Protein AF-A0A6G6YBC4-F1 (afdb_monomer_lite)

Structure (mmCIF, N/CA/C/O backbone):
data_AF-A0A6G6YBC4-F1
#
_entry.id   AF-A0A6G6YBC4-F1
#
loop_
_atom_site.group_PDB
_atom_site.id
_atom_site.type_symbol
_atom_site.label_atom_id
_atom_site.label_alt_id
_atom_site.label_comp_id
_atom_site.label_asym_id
_atom_site.label_entity_id
_atom_site.label_seq_id
_atom_site.pdbx_PDB_ins_code
_atom_site.Cartn_x
_atom_site.Cartn_y
_atom_site.Cartn_z
_atom_site.occupancy
_atom_site.B_iso_or_equiv
_atom_site.auth_seq_id
_atom_site.auth_comp_id
_atom_site.auth_asym_id
_atom_site.auth_atom_id
_atom_site.pdbx_PDB_model_num
ATOM 1 N N . MET A 1 1 ? -4.437 4.851 16.620 1.00 55.19 1 MET A N 1
ATOM 2 C CA . MET A 1 1 ? -4.265 5.626 15.365 1.00 55.19 1 MET A CA 1
ATOM 3 C C . MET A 1 1 ? -2.893 5.414 14.707 1.00 55.19 1 MET A C 1
ATOM 5 O O . MET A 1 1 ? -2.819 5.445 13.488 1.00 55.19 1 MET A O 1
ATOM 9 N N . ILE A 1 2 ? -1.822 5.140 15.466 1.00 71.25 2 ILE A N 1
ATOM 10 C CA . ILE A 1 2 ? -0.454 4.922 14.940 1.00 71.25 2 ILE A CA 1
ATOM 11 C C . ILE A 1 2 ? -0.309 3.692 14.017 1.00 71.25 2 ILE A C 1
ATOM 13 O O . ILE A 1 2 ? 0.539 3.694 13.128 1.00 71.25 2 ILE A O 1
ATOM 17 N N . GLU A 1 3 ? -1.147 2.663 14.163 1.00 64.44 3 GLU A N 1
ATOM 18 C CA . GLU A 1 3 ? -1.128 1.490 13.268 1.00 64.44 3 GLU A CA 1
ATOM 19 C C . GLU A 1 3 ? -1.528 1.826 11.827 1.00 64.44 3 GLU A C 1
ATOM 21 O O . GLU A 1 3 ? -0.902 1.334 10.894 1.00 64.44 3 GLU A O 1
ATOM 26 N N . ALA A 1 4 ? -2.504 2.718 11.627 1.00 70.62 4 ALA A N 1
ATOM 27 C CA . ALA A 1 4 ? -2.872 3.170 10.285 1.00 70.62 4 ALA A CA 1
ATOM 28 C C . ALA A 1 4 ? -1.720 3.941 9.617 1.00 70.62 4 ALA A C 1
ATOM 30 O O . ALA A 1 4 ? -1.446 3.744 8.436 1.00 70.62 4 ALA A O 1
ATOM 31 N N . LEU A 1 5 ? -0.992 4.752 10.395 1.00 73.75 5 LEU A N 1
ATOM 32 C CA . LEU A 1 5 ? 0.206 5.453 9.927 1.00 73.75 5 LEU A CA 1
ATOM 33 C C . LEU A 1 5 ? 1.316 4.485 9.495 1.00 73.75 5 LEU A C 1
ATOM 35 O O . LEU A 1 5 ? 1.963 4.741 8.487 1.00 73.75 5 LEU A O 1
ATOM 39 N N . HIS A 1 6 ? 1.505 3.361 10.193 1.00 76.56 6 HIS A N 1
ATOM 40 C CA . HIS A 1 6 ? 2.494 2.349 9.797 1.00 76.56 6 HIS A CA 1
ATOM 41 C C . HIS A 1 6 ? 2.126 1.633 8.492 1.00 76.56 6 HIS A C 1
ATOM 43 O O . HIS A 1 6 ? 3.005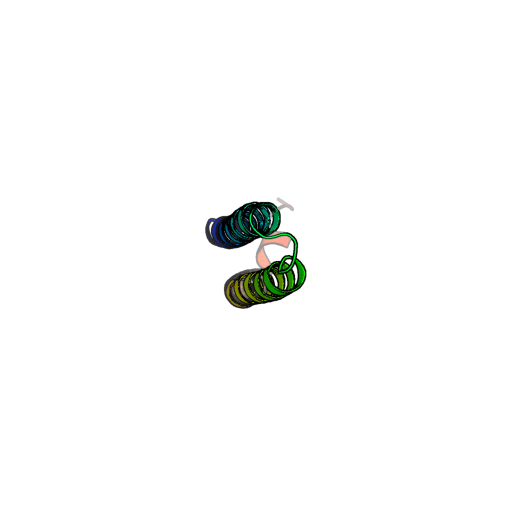 1.383 7.671 1.00 76.56 6 HIS A O 1
ATOM 49 N N . ILE A 1 7 ? 0.840 1.350 8.262 1.00 76.25 7 ILE A N 1
ATOM 50 C CA . ILE A 1 7 ? 0.366 0.768 6.994 1.00 76.25 7 ILE A CA 1
ATOM 51 C C . ILE A 1 7 ? 0.624 1.747 5.843 1.00 76.25 7 ILE A C 1
ATOM 53 O O . ILE A 1 7 ? 1.181 1.361 4.817 1.00 76.25 7 ILE A O 1
ATOM 57 N N . ILE A 1 8 ? 0.266 3.022 6.033 1.00 80.81 8 ILE A N 1
ATOM 58 C CA . ILE A 1 8 ? 0.482 4.081 5.036 1.00 80.81 8 ILE A CA 1
ATOM 59 C C . ILE A 1 8 ? 1.981 4.272 4.772 1.00 80.81 8 ILE A C 1
ATOM 61 O O . ILE A 1 8 ? 2.390 4.349 3.616 1.00 80.81 8 ILE A O 1
ATOM 65 N N . ALA A 1 9 ? 2.811 4.284 5.819 1.00 82.19 9 ALA A N 1
ATOM 66 C CA . ALA A 1 9 ? 4.260 4.408 5.692 1.00 82.19 9 ALA A CA 1
ATOM 67 C C . ALA A 1 9 ? 4.881 3.225 4.930 1.00 82.19 9 ALA A C 1
ATOM 69 O O . ALA A 1 9 ? 5.718 3.440 4.057 1.00 82.19 9 ALA A O 1
ATOM 70 N N . GLY A 1 10 ? 4.442 1.990 5.200 1.00 81.00 10 GLY A N 1
ATOM 71 C CA . GLY A 1 10 ? 4.890 0.800 4.472 1.00 81.00 10 GLY A CA 1
ATOM 72 C C . GLY A 1 10 ? 4.496 0.826 2.993 1.00 81.00 10 GLY A C 1
ATOM 73 O O . GLY A 1 10 ? 5.311 0.501 2.128 1.00 81.00 10 GLY A O 1
ATOM 74 N N . LEU A 1 11 ? 3.276 1.275 2.682 1.00 85.62 11 LEU A N 1
ATOM 75 C CA . LEU A 1 11 ? 2.818 1.442 1.300 1.00 85.62 11 LEU A CA 1
ATOM 76 C C . LEU A 1 11 ? 3.651 2.490 0.554 1.00 85.62 11 LEU A C 1
ATOM 78 O O . LEU A 1 11 ? 4.144 2.215 -0.537 1.00 85.62 11 LEU A O 1
ATOM 82 N N . LEU A 1 12 ? 3.856 3.661 1.164 1.00 86.56 12 LEU A N 1
ATOM 83 C CA . LEU A 1 12 ? 4.654 4.739 0.579 1.00 86.56 12 LEU A CA 1
ATOM 84 C C . LEU A 1 12 ? 6.106 4.309 0.356 1.00 86.56 12 LEU A C 1
ATOM 86 O O . LEU A 1 12 ? 6.645 4.533 -0.725 1.00 86.56 12 LEU A O 1
ATOM 90 N N . ALA A 1 13 ? 6.719 3.637 1.334 1.00 87.75 13 ALA A N 1
ATOM 91 C CA . ALA A 1 13 ? 8.072 3.108 1.197 1.00 87.75 13 ALA A CA 1
ATOM 92 C C . ALA A 1 13 ? 8.179 2.114 0.029 1.00 87.75 13 ALA A C 1
ATOM 94 O O . ALA A 1 13 ? 9.104 2.206 -0.775 1.00 87.75 13 ALA A O 1
ATOM 95 N N . THR A 1 14 ? 7.202 1.214 -0.113 1.00 89.50 14 THR A N 1
ATOM 96 C CA . THR A 1 14 ? 7.161 0.234 -1.211 1.00 89.50 14 THR A CA 1
ATOM 97 C C . THR A 1 14 ? 7.077 0.921 -2.575 1.00 89.50 14 THR A C 1
ATOM 99 O O . THR A 1 14 ? 7.827 0.573 -3.485 1.00 89.50 14 THR A O 1
ATOM 102 N N . VAL A 1 15 ? 6.208 1.928 -2.711 1.00 86.69 15 VAL A N 1
ATOM 103 C CA . VAL A 1 15 ? 6.036 2.685 -3.961 1.00 86.69 15 VAL A CA 1
ATOM 104 C C . VAL A 1 15 ? 7.308 3.445 -4.330 1.00 86.69 15 VAL A C 1
ATOM 106 O O . VAL A 1 15 ? 7.726 3.392 -5.482 1.00 86.69 15 VAL A O 1
ATOM 109 N N . VAL A 1 16 ? 7.957 4.106 -3.368 1.00 88.56 16 VAL A N 1
ATOM 110 C CA . VAL A 1 16 ? 9.202 4.854 -3.614 1.00 88.56 16 VAL A CA 1
ATOM 111 C C . VAL A 1 16 ? 10.322 3.923 -4.075 1.00 88.56 16 VAL A C 1
ATOM 113 O O . VAL A 1 16 ? 11.006 4.223 -5.051 1.00 88.56 16 VAL A O 1
ATOM 116 N N . ILE A 1 17 ? 10.488 2.773 -3.420 1.00 85.06 17 ILE A N 1
ATOM 117 C CA . ILE A 1 17 ? 11.520 1.796 -3.787 1.00 85.06 17 ILE A CA 1
ATOM 118 C C . ILE A 1 17 ? 11.252 1.222 -5.182 1.00 85.06 17 ILE A C 1
ATOM 120 O O . ILE A 1 17 ? 12.164 1.169 -6.006 1.00 85.06 17 ILE A O 1
ATOM 124 N N . ALA A 1 18 ? 10.006 0.836 -5.471 1.00 85.88 18 ALA A N 1
ATOM 125 C CA . ALA A 1 18 ? 9.619 0.311 -6.777 1.00 85.88 18 ALA A CA 1
ATOM 126 C C . ALA A 1 18 ? 9.819 1.343 -7.892 1.00 85.88 18 ALA A C 1
ATOM 128 O O . ALA A 1 18 ? 10.318 1.000 -8.959 1.00 85.88 18 ALA A O 1
ATOM 129 N N . TRP A 1 19 ? 9.495 2.609 -7.627 1.00 84.38 19 TRP A N 1
ATOM 130 C CA . TRP A 1 19 ? 9.660 3.704 -8.578 1.00 84.38 19 TRP A CA 1
ATOM 131 C C . TRP A 1 19 ? 11.135 3.972 -8.900 1.00 84.38 19 TRP A C 1
ATOM 133 O O . TRP A 1 19 ? 11.501 4.066 -10.070 1.00 84.38 19 TRP A O 1
ATOM 143 N N . ILE A 1 20 ? 12.000 4.014 -7.880 1.00 87.25 20 ILE A N 1
ATOM 144 C CA . ILE A 1 20 ? 13.453 4.168 -8.065 1.00 87.25 20 ILE A CA 1
ATOM 145 C C . ILE A 1 20 ? 14.027 2.975 -8.844 1.00 87.25 20 ILE A C 1
ATOM 147 O O . ILE A 1 20 ? 14.841 3.158 -9.749 1.00 87.25 20 ILE A O 1
ATOM 151 N N . ALA A 1 21 ? 13.597 1.753 -8.523 1.00 80.69 21 ALA A N 1
ATOM 152 C CA . ALA A 1 21 ? 14.059 0.544 -9.198 1.00 80.69 21 ALA A CA 1
ATOM 153 C C . ALA A 1 21 ? 13.610 0.489 -10.670 1.00 80.69 21 ALA A C 1
ATOM 155 O O . ALA A 1 21 ? 14.420 0.178 -11.544 1.00 80.69 21 ALA A O 1
ATOM 156 N N . ALA A 1 22 ? 12.351 0.839 -10.946 1.00 81.12 22 ALA A N 1
ATOM 157 C CA . ALA A 1 22 ? 11.771 0.901 -12.287 1.00 81.12 22 ALA A CA 1
ATOM 158 C C . ALA A 1 22 ? 12.538 1.869 -13.200 1.00 81.12 22 ALA A C 1
ATOM 160 O O . ALA A 1 22 ? 12.848 1.533 -14.341 1.00 81.12 22 ALA A O 1
ATOM 161 N N . TRP A 1 23 ? 12.926 3.035 -12.672 1.00 80.44 23 TRP A N 1
ATOM 162 C CA . TRP A 1 23 ? 13.703 4.030 -13.418 1.00 80.44 23 TRP A CA 1
ATOM 163 C C . TRP A 1 23 ? 15.123 3.558 -13.760 1.00 80.44 23 TRP A C 1
ATOM 165 O O . TRP A 1 23 ? 15.679 3.942 -14.786 1.00 80.44 23 TRP A O 1
ATOM 175 N N . SER A 1 24 ? 15.706 2.704 -12.915 1.00 80.44 24 SER A N 1
ATOM 176 C CA . SER A 1 24 ? 17.068 2.187 -13.090 1.00 80.44 24 SER A CA 1
ATOM 177 C C . SER A 1 24 ? 17.161 1.048 -14.114 1.00 80.44 24 SER A C 1
ATOM 179 O O . SER A 1 24 ? 18.210 0.859 -14.729 1.00 80.44 24 SER A O 1
ATOM 181 N N . TYR A 1 25 ? 16.088 0.269 -14.309 1.00 72.88 25 TYR A N 1
ATOM 182 C CA . TYR A 1 25 ? 16.108 -0.919 -15.168 1.00 72.88 25 TYR A CA 1
ATOM 183 C C . TYR A 1 25 ? 14.793 -1.119 -15.939 1.00 72.88 25 TYR A C 1
ATOM 185 O O . TYR A 1 25 ? 13.968 -1.975 -15.616 1.00 72.88 25 TYR A O 1
ATOM 193 N N . VAL A 1 26 ? 14.645 -0.353 -17.023 1.00 74.62 26 VAL A N 1
ATOM 194 C CA . VAL A 1 26 ? 13.473 -0.355 -17.921 1.00 74.62 26 VAL A CA 1
ATOM 195 C C . VAL A 1 26 ? 13.084 -1.752 -18.455 1.00 74.62 26 VAL A C 1
ATOM 197 O O . VAL A 1 26 ? 11.892 -2.050 -18.502 1.00 74.62 26 VAL A O 1
ATOM 200 N N . PRO A 1 27 ? 14.011 -2.672 -18.812 1.00 81.38 27 PRO A N 1
ATOM 201 C CA . PRO A 1 27 ? 13.619 -4.000 -19.302 1.00 81.38 27 PRO A CA 1
ATOM 202 C C . PRO A 1 27 ? 12.937 -4.889 -18.248 1.00 81.38 27 PRO A C 1
ATOM 204 O O . PRO A 1 27 ? 12.159 -5.770 -18.607 1.00 81.38 27 PRO A O 1
ATOM 207 N N . GLY A 1 28 ? 13.223 -4.677 -16.958 1.00 79.94 28 GLY A N 1
ATOM 208 C CA . GLY A 1 28 ? 12.682 -5.467 -15.841 1.00 79.94 28 GLY A CA 1
ATOM 209 C C . GLY A 1 28 ? 11.585 -4.756 -15.052 1.00 79.94 28 GLY A C 1
ATOM 210 O O . GLY A 1 28 ? 11.179 -5.243 -13.997 1.00 79.94 28 GLY A O 1
ATOM 211 N N . GLU A 1 29 ? 11.085 -3.624 -15.553 1.00 82.50 29 GLU A N 1
ATOM 212 C CA . GLU A 1 29 ? 10.084 -2.797 -14.874 1.00 82.50 29 GLU A CA 1
ATOM 213 C C . GLU A 1 29 ? 8.842 -3.604 -14.467 1.00 82.50 29 GLU A C 1
ATOM 215 O O . GLU A 1 29 ? 8.304 -3.445 -13.372 1.00 82.50 29 GLU A O 1
ATOM 220 N N . ARG A 1 30 ? 8.425 -4.544 -15.323 1.00 84.94 30 ARG A N 1
ATOM 221 C CA . ARG A 1 30 ? 7.257 -5.395 -15.075 1.00 84.94 30 ARG A CA 1
ATOM 222 C C . ARG A 1 30 ? 7.416 -6.257 -13.823 1.00 84.94 30 ARG A C 1
ATOM 224 O O . ARG A 1 30 ? 6.491 -6.326 -13.019 1.00 84.94 30 ARG A O 1
ATOM 231 N N . ASP A 1 31 ? 8.567 -6.899 -13.649 1.00 84.88 31 ASP A N 1
ATOM 232 C CA . ASP A 1 31 ? 8.799 -7.789 -12.507 1.00 84.88 31 ASP A CA 1
ATOM 233 C C . ASP A 1 31 ? 8.946 -6.985 -11.206 1.00 84.88 31 ASP A C 1
ATOM 235 O O . ASP A 1 31 ? 8.461 -7.401 -10.150 1.00 84.88 31 ASP A O 1
ATOM 239 N N . ILE A 1 32 ? 9.512 -5.777 -11.293 1.00 86.38 32 ILE A N 1
ATOM 240 C CA . ILE A 1 32 ? 9.585 -4.822 -10.179 1.00 86.38 32 ILE A CA 1
ATOM 241 C C . ILE A 1 32 ? 8.177 -4.435 -9.721 1.00 86.38 32 ILE A C 1
ATOM 243 O O . ILE A 1 32 ? 7.868 -4.531 -8.532 1.00 86.38 32 ILE A O 1
ATOM 247 N N . TRP A 1 33 ? 7.293 -4.069 -10.651 1.00 85.00 33 TRP A N 1
ATOM 248 C CA . TRP A 1 33 ? 5.911 -3.721 -10.326 1.00 85.00 33 TRP A CA 1
ATOM 249 C C . TRP A 1 33 ? 5.107 -4.903 -9.779 1.00 85.00 33 TRP A C 1
ATOM 251 O O . TRP A 1 33 ? 4.356 -4.719 -8.823 1.00 85.00 33 TRP A O 1
ATOM 261 N N . ILE A 1 34 ? 5.290 -6.121 -10.303 1.00 89.56 34 ILE A N 1
ATOM 262 C CA . ILE A 1 34 ? 4.648 -7.331 -9.755 1.00 89.56 34 ILE A CA 1
ATOM 263 C C . ILE A 1 34 ? 5.050 -7.528 -8.289 1.00 89.56 34 ILE A C 1
ATOM 265 O O . ILE A 1 34 ? 4.195 -7.736 -7.424 1.00 89.56 34 ILE A O 1
ATOM 269 N N . THR A 1 35 ? 6.344 -7.409 -7.997 1.00 87.69 35 THR A N 1
ATOM 270 C CA . THR A 1 35 ? 6.870 -7.568 -6.637 1.00 87.69 35 THR A CA 1
ATOM 271 C C . THR A 1 35 ? 6.379 -6.449 -5.716 1.00 87.69 35 THR A C 1
ATOM 273 O O . THR A 1 35 ? 5.988 -6.708 -4.579 1.00 87.69 35 THR A O 1
ATOM 276 N N . ALA A 1 36 ? 6.320 -5.212 -6.215 1.00 88.56 36 ALA A N 1
ATOM 277 C CA . ALA A 1 36 ? 5.797 -4.064 -5.483 1.00 88.56 36 ALA A CA 1
ATOM 278 C C . ALA A 1 36 ? 4.313 -4.233 -5.131 1.00 88.56 36 ALA A C 1
ATOM 280 O O . ALA A 1 36 ? 3.916 -3.980 -3.995 1.00 88.56 36 ALA A O 1
ATOM 281 N N . VAL A 1 37 ? 3.492 -4.713 -6.070 1.00 89.75 37 VAL A N 1
ATOM 282 C CA . VAL A 1 37 ? 2.073 -5.022 -5.829 1.00 89.75 37 VAL A CA 1
ATOM 283 C C . VAL A 1 37 ? 1.924 -6.144 -4.804 1.00 89.75 37 VAL A C 1
ATOM 285 O O . VAL A 1 37 ? 1.111 -6.020 -3.887 1.00 89.75 37 VAL A O 1
ATOM 288 N N . ALA A 1 38 ? 2.736 -7.200 -4.889 1.00 89.56 38 ALA A N 1
ATOM 289 C CA . ALA A 1 38 ? 2.737 -8.273 -3.897 1.00 89.56 38 ALA A CA 1
ATOM 290 C C . A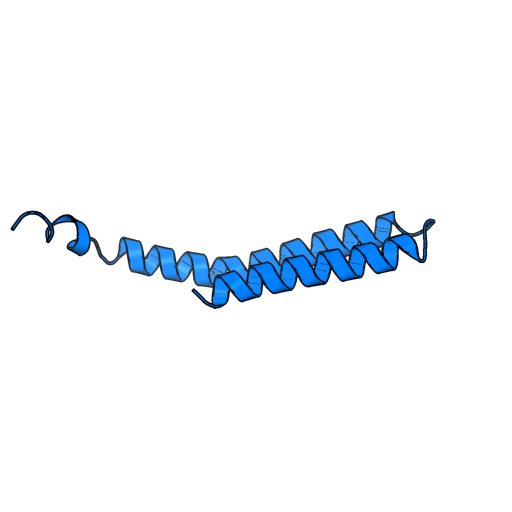LA A 1 38 ? 3.115 -7.764 -2.491 1.00 89.56 38 ALA A C 1
ATOM 292 O O . ALA A 1 38 ? 2.455 -8.104 -1.508 1.00 89.56 38 ALA A O 1
ATOM 293 N N . ALA A 1 39 ? 4.126 -6.899 -2.391 1.00 85.94 39 ALA A N 1
ATOM 294 C CA . ALA A 1 39 ? 4.532 -6.278 -1.134 1.00 85.94 39 ALA A CA 1
ATOM 295 C C . ALA A 1 39 ? 3.438 -5.360 -0.563 1.00 85.94 39 ALA A C 1
ATOM 297 O O . ALA A 1 39 ? 3.113 -5.456 0.620 1.00 85.94 39 ALA A O 1
ATOM 298 N N . MET A 1 40 ? 2.798 -4.534 -1.398 1.00 85.06 40 MET A N 1
ATOM 299 C CA . MET A 1 40 ? 1.647 -3.720 -0.989 1.00 85.06 40 MET A CA 1
ATOM 300 C C . MET A 1 40 ? 0.501 -4.593 -0.461 1.00 85.06 40 MET A C 1
ATOM 302 O O . MET A 1 40 ? -0.073 -4.283 0.583 1.00 85.06 40 MET A O 1
ATOM 306 N N . ALA A 1 41 ? 0.205 -5.717 -1.121 1.00 87.44 41 ALA A N 1
ATOM 307 C CA . ALA A 1 41 ? -0.806 -6.663 -0.658 1.00 87.44 41 ALA A CA 1
ATOM 308 C C . ALA A 1 41 ? -0.449 -7.271 0.711 1.00 87.44 41 ALA A C 1
ATOM 310 O O . ALA A 1 41 ? -1.318 -7.376 1.576 1.00 87.44 41 ALA A O 1
ATOM 311 N N . ALA A 1 42 ? 0.822 -7.610 0.947 1.00 84.94 42 ALA A N 1
ATOM 312 C CA . ALA A 1 42 ? 1.293 -8.119 2.236 1.00 84.94 42 ALA A CA 1
ATOM 313 C C . ALA A 1 42 ? 1.182 -7.072 3.359 1.00 84.94 42 ALA A C 1
ATOM 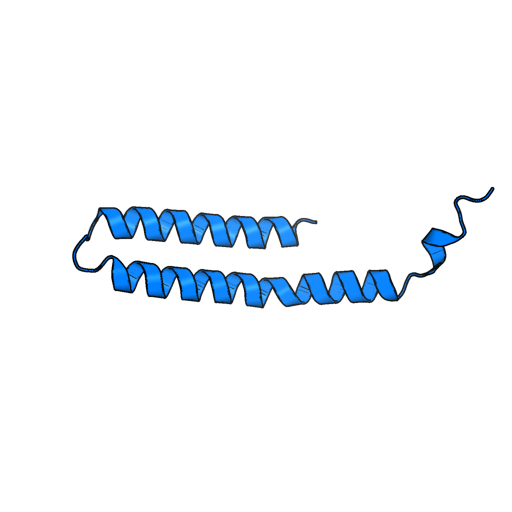315 O O . ALA A 1 42 ? 0.710 -7.390 4.453 1.00 84.94 42 ALA A O 1
ATOM 316 N N . VAL A 1 43 ? 1.549 -5.815 3.082 1.00 83.69 43 VAL A N 1
ATOM 317 C CA . VAL A 1 43 ? 1.403 -4.692 4.026 1.00 83.69 43 VAL A CA 1
ATOM 318 C C . VAL A 1 43 ? -0.065 -4.489 4.400 1.00 83.69 43 VAL A C 1
ATOM 320 O O . VAL A 1 43 ? -0.396 -4.373 5.582 1.00 83.69 43 VAL A O 1
ATOM 323 N N . ILE A 1 44 ? -0.964 -4.509 3.412 1.00 81.12 44 ILE A N 1
ATOM 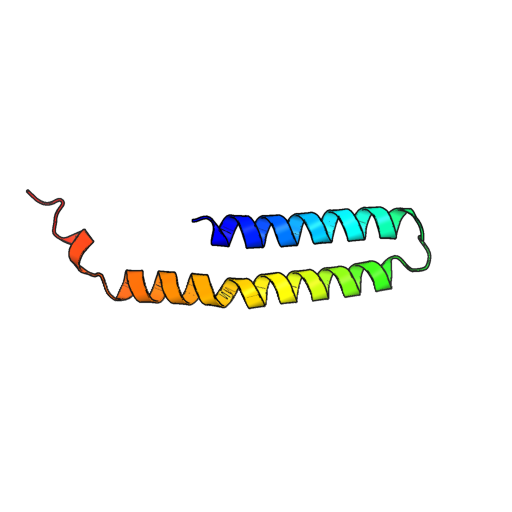324 C CA . ILE A 1 44 ? -2.408 -4.418 3.648 1.00 81.12 44 ILE A CA 1
ATOM 325 C C . ILE A 1 44 ? -2.882 -5.608 4.486 1.00 81.12 44 ILE A C 1
ATOM 327 O O . ILE A 1 44 ? -3.575 -5.404 5.480 1.00 81.12 44 ILE A O 1
ATOM 331 N N . ALA A 1 45 ? -2.481 -6.837 4.147 1.00 82.31 45 ALA A N 1
ATOM 332 C CA . ALA A 1 45 ? -2.872 -8.042 4.877 1.00 82.31 45 ALA A CA 1
ATOM 333 C C . ALA A 1 45 ? -2.440 -8.003 6.353 1.00 82.31 45 ALA A C 1
ATOM 335 O O . ALA A 1 45 ? -3.243 -8.323 7.233 1.00 82.31 45 ALA A O 1
ATOM 336 N N . MET A 1 46 ? -1.221 -7.538 6.646 1.00 77.25 46 MET A N 1
ATOM 337 C CA . MET A 1 46 ? -0.771 -7.285 8.022 1.00 77.25 46 MET A CA 1
ATOM 338 C C . MET A 1 46 ? -1.629 -6.221 8.724 1.00 77.25 46 MET A C 1
ATOM 340 O O . MET A 1 46 ? -1.961 -6.363 9.902 1.00 77.25 46 MET A O 1
ATOM 344 N N . GLY A 1 47 ? -2.041 -5.184 7.995 1.00 70.81 47 GLY A N 1
ATOM 345 C CA . GLY A 1 47 ? -2.877 -4.092 8.491 1.00 70.81 47 GLY A CA 1
ATOM 346 C C . GLY A 1 47 ? -4.353 -4.432 8.733 1.00 70.81 47 GLY A C 1
ATOM 347 O O . GLY A 1 47 ? -5.033 -3.736 9.490 1.00 70.81 47 GLY A O 1
ATOM 348 N N . VAL A 1 48 ? -4.874 -5.514 8.150 1.00 70.44 48 VAL A N 1
ATOM 349 C CA . VAL A 1 48 ? -6.278 -5.931 8.337 1.00 70.44 48 VAL A CA 1
ATOM 350 C C . VAL A 1 48 ? -6.557 -6.362 9.784 1.00 70.44 48 VAL A C 1
ATOM 352 O O . VAL A 1 48 ? -7.656 -6.144 10.294 1.00 70.44 48 VAL A O 1
ATOM 355 N N . ASN A 1 49 ? -5.580 -6.940 10.485 1.00 67.38 49 ASN A N 1
ATOM 356 C CA . ASN A 1 49 ? -5.764 -7.434 11.852 1.00 67.38 49 ASN A CA 1
ATOM 357 C C . ASN A 1 49 ? -6.093 -6.326 12.887 1.00 67.38 49 ASN A C 1
ATOM 359 O O . ASN A 1 49 ? -7.077 -6.474 13.619 1.00 67.38 49 ASN A O 1
ATOM 363 N N . PRO A 1 50 ? -5.367 -5.189 12.944 1.00 67.31 50 PRO A N 1
ATOM 364 C CA . PRO A 1 50 ? -5.730 -4.085 13.836 1.00 67.31 50 PRO A CA 1
ATOM 365 C C . PRO A 1 50 ? -7.057 -3.418 13.453 1.00 67.31 50 PRO A C 1
ATOM 367 O O . PRO A 1 50 ? -7.823 -3.064 14.348 1.00 67.31 50 PRO A O 1
ATOM 370 N N . MET A 1 51 ? -7.389 -3.325 12.158 1.00 66.12 51 MET A N 1
ATOM 371 C CA . MET A 1 51 ? -8.687 -2.806 11.699 1.00 66.12 51 MET A CA 1
ATOM 372 C C . MET A 1 51 ? -9.846 -3.677 12.202 1.00 66.12 51 MET A C 1
ATOM 374 O O . MET A 1 51 ? -10.836 -3.171 12.727 1.00 66.12 51 MET A O 1
ATOM 378 N N . ARG A 1 52 ? -9.695 -5.007 12.118 1.00 66.81 52 ARG A N 1
ATOM 379 C CA . ARG A 1 52 ? -10.666 -5.966 12.665 1.00 66.81 52 ARG A CA 1
ATOM 380 C C . ARG A 1 52 ? -10.818 -5.821 14.175 1.00 66.81 52 ARG A C 1
ATOM 382 O O . ARG A 1 52 ? -11.938 -5.892 14.672 1.00 66.81 52 ARG A O 1
ATOM 389 N N . ARG A 1 53 ? -9.719 -5.600 14.901 1.00 65.44 53 ARG A N 1
ATOM 390 C CA . ARG A 1 53 ? -9.742 -5.409 16.358 1.00 65.44 53 ARG A CA 1
ATOM 391 C C . ARG A 1 53 ? -10.415 -4.092 16.754 1.00 65.44 53 ARG A C 1
ATOM 393 O O . ARG A 1 53 ? -11.208 -4.091 17.689 1.00 65.44 53 ARG A O 1
ATOM 400 N N . ALA A 1 54 ? -10.171 -3.010 16.015 1.00 67.56 54 ALA A N 1
ATOM 401 C CA . ALA A 1 54 ? -10.848 -1.729 16.211 1.00 67.56 54 ALA A CA 1
ATOM 402 C C . ALA A 1 54 ? -12.356 -1.832 15.926 1.00 67.56 54 ALA A C 1
ATOM 404 O O . ALA A 1 54 ? -13.160 -1.397 16.741 1.00 67.56 54 ALA A O 1
ATOM 405 N N . TRP A 1 55 ? -12.756 -2.488 14.833 1.00 65.00 55 TRP A N 1
ATOM 406 C CA . TRP A 1 55 ? -14.172 -2.736 14.530 1.00 65.00 55 TRP A CA 1
ATOM 407 C C . TRP A 1 55 ? -14.867 -3.664 15.526 1.00 65.00 55 TRP A C 1
ATOM 409 O O . TRP A 1 55 ? -16.055 -3.491 15.791 1.00 65.00 55 TRP A O 1
ATOM 419 N N . ALA A 1 56 ? -14.162 -4.651 16.080 1.00 70.44 56 ALA A N 1
ATOM 420 C CA . ALA A 1 56 ? -14.703 -5.487 17.146 1.00 70.44 56 ALA A CA 1
ATOM 421 C C . ALA A 1 56 ? -14.921 -4.682 18.437 1.00 70.44 56 ALA A C 1
ATOM 423 O O . ALA A 1 56 ? -15.957 -4.841 19.076 1.00 70.44 56 ALA A O 1
ATOM 424 N N . ALA A 1 57 ? -13.988 -3.791 18.787 1.00 68.06 57 ALA A N 1
ATOM 425 C CA . ALA A 1 57 ? -14.122 -2.899 19.937 1.00 68.06 57 ALA A CA 1
ATOM 426 C C . ALA A 1 57 ? -15.265 -1.880 19.759 1.00 68.06 57 ALA A C 1
ATOM 428 O O . ALA A 1 57 ? -16.002 -1.622 20.705 1.00 68.06 57 ALA A O 1
ATOM 429 N N . ASP A 1 58 ? -15.457 -1.362 18.543 1.00 63.94 58 ASP A N 1
ATOM 430 C CA . ASP A 1 58 ? -16.526 -0.413 18.209 1.00 63.94 58 ASP A CA 1
ATOM 431 C C . ASP A 1 58 ? -17.917 -1.075 18.241 1.00 63.94 58 ASP A C 1
ATOM 433 O O . ASP A 1 58 ? -18.853 -0.562 18.850 1.00 63.94 58 ASP A O 1
ATOM 437 N N . LYS A 1 59 ? -18.049 -2.295 17.698 1.00 63.88 59 LYS A N 1
ATOM 438 C CA . LYS A 1 59 ? -19.294 -3.084 17.805 1.00 63.88 59 LYS A CA 1
ATOM 439 C C . LYS A 1 59 ? -19.611 -3.533 19.231 1.00 63.88 59 LYS A C 1
ATOM 441 O O . LYS A 1 59 ? -20.781 -3.725 19.550 1.00 63.88 59 LYS A O 1
ATOM 446 N N . ALA A 1 60 ? -18.595 -3.718 20.071 1.00 63.94 60 ALA A N 1
ATOM 447 C CA . ALA A 1 60 ? -18.773 -4.062 21.477 1.00 63.94 60 ALA A CA 1
ATOM 448 C C . ALA A 1 60 ? -19.185 -2.858 22.345 1.00 63.94 60 ALA A C 1
ATOM 450 O O . ALA A 1 60 ? -19.577 -3.067 23.491 1.00 63.94 60 ALA A O 1
ATOM 451 N N . ASN A 1 61 ? -19.145 -1.624 21.818 1.00 58.88 61 ASN A N 1
ATOM 452 C CA . ASN A 1 61 ? -19.529 -0.415 22.546 1.00 58.88 61 ASN A CA 1
ATOM 453 C C . ASN A 1 61 ? -20.767 0.294 21.946 1.00 58.88 61 ASN A C 1
ATOM 455 O O . ASN A 1 61 ? -20.656 1.361 21.342 1.00 58.88 61 ASN A O 1
ATOM 459 N N . PRO A 1 62 ? -21.984 -0.240 22.152 1.00 56.53 62 PRO A N 1
ATOM 460 C CA . PRO A 1 62 ? -23.228 0.443 21.789 1.00 56.53 62 PRO A CA 1
ATOM 461 C C . PRO A 1 62 ? -23.555 1.679 22.660 1.00 56.53 62 PRO A C 1
ATOM 463 O O . PRO A 1 62 ? -24.532 2.372 22.375 1.00 56.53 62 PRO A O 1
ATOM 466 N N . ALA A 1 63 ? -22.772 1.989 23.704 1.00 57.25 63 ALA A N 1
ATOM 467 C CA . ALA A 1 63 ? -23.134 2.974 24.731 1.00 57.25 63 ALA A CA 1
ATOM 468 C C . ALA A 1 63 ? -22.963 4.450 24.310 1.00 57.25 63 ALA A C 1
ATOM 470 O O . ALA A 1 63 ? -23.561 5.333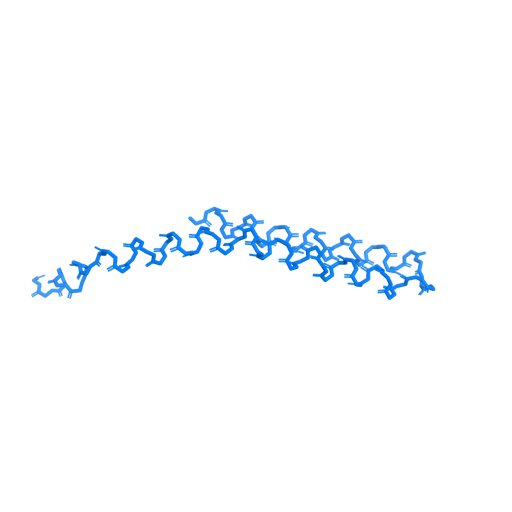 24.921 1.00 57.25 63 ALA A O 1
ATOM 471 N N . GLN A 1 64 ? -22.209 4.752 23.247 1.00 56.56 64 GLN A N 1
ATOM 472 C CA . GLN A 1 64 ? -21.945 6.143 22.840 1.00 56.56 64 GLN A CA 1
ATOM 473 C C . GLN A 1 64 ? -23.133 6.826 22.128 1.00 56.56 64 GLN A C 1
ATOM 475 O O . GLN A 1 64 ? -23.148 8.044 21.983 1.00 56.56 64 GLN A O 1
ATOM 480 N N . ARG A 1 65 ? -24.161 6.073 21.713 1.00 55.84 65 ARG A N 1
ATOM 481 C CA . ARG A 1 65 ? -25.358 6.624 21.046 1.00 55.84 65 ARG A CA 1
ATOM 482 C C . ARG A 1 65 ? -26.414 7.196 21.995 1.00 55.84 65 ARG A C 1
ATOM 484 O O . ARG A 1 65 ? -27.351 7.826 21.520 1.00 55.84 65 ARG A O 1
ATOM 491 N N . VAL A 1 66 ? -26.281 6.970 23.302 1.00 60.06 66 VAL A N 1
ATOM 492 C CA . VAL A 1 66 ? -27.328 7.300 24.288 1.00 60.06 66 VAL A CA 1
ATOM 493 C C . VAL A 1 66 ? -26.936 8.484 25.189 1.00 60.06 66 VAL A C 1
ATOM 495 O O . VAL A 1 66 ? -27.803 9.088 25.801 1.00 60.06 66 VAL A O 1
ATOM 498 N N . GLY A 1 67 ? -25.659 8.885 25.221 1.00 55.03 67 GLY A N 1
ATOM 499 C CA . GLY A 1 67 ? -25.153 9.943 26.113 1.00 55.03 67 GLY A CA 1
ATOM 500 C C . GLY A 1 67 ? -25.175 11.382 25.576 1.00 55.03 67 GLY A C 1
ATOM 501 O O . GLY A 1 67 ? -24.651 12.262 26.243 1.00 55.03 67 GLY A O 1
ATOM 502 N N . THR A 1 68 ? -25.721 11.646 24.383 1.00 59.16 68 THR A N 1
ATOM 503 C CA . THR A 1 68 ? -25.853 13.018 23.832 1.00 59.16 68 THR A CA 1
ATOM 504 C C . THR A 1 68 ? -27.281 13.566 23.911 1.00 59.16 68 THR A C 1
ATOM 506 O O . THR A 1 68 ? -27.612 14.505 23.192 1.00 59.16 68 THR A O 1
ATOM 509 N N . ALA A 1 69 ? -28.141 12.956 24.728 1.00 56.78 69 ALA A N 1
ATOM 510 C CA . ALA A 1 69 ? -29.532 13.372 24.906 1.00 56.78 69 ALA A CA 1
ATOM 511 C C . ALA A 1 69 ? -29.809 14.104 26.235 1.00 56.78 69 ALA A C 1
ATOM 513 O O . ALA A 1 69 ? -30.977 14.336 26.537 1.00 56.78 69 ALA A O 1
ATOM 514 N N . GLU A 1 70 ? -28.779 14.476 27.004 1.00 47.78 70 GLU A N 1
ATOM 515 C CA . GLU A 1 70 ? -28.925 15.217 28.270 1.00 47.78 70 GLU A CA 1
ATOM 516 C C . G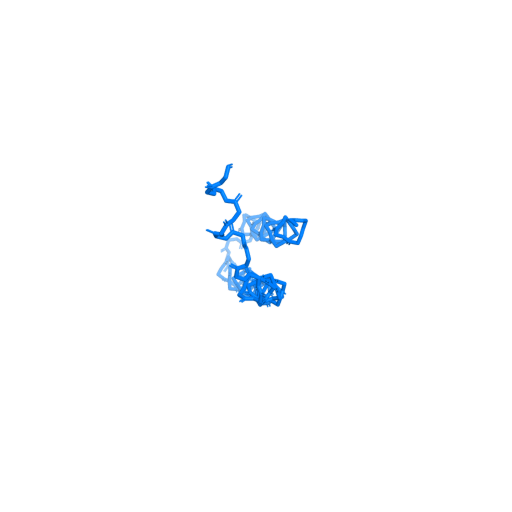LU A 1 70 ? -28.170 16.548 28.252 1.00 47.78 70 GLU A C 1
ATOM 518 O O . GLU A 1 70 ? -27.020 16.570 27.751 1.00 47.78 70 GLU A O 1
#

Radius of gyration: 18.93 Å; chains: 1; bounding box: 47×24×48 Å

pLDDT: mean 75.26, std 11.29, range [47.78, 89.75]

Organism: NCBI:txid2711215

Foldseek 3Di:
DVLVVQLVVQLVVLVVVLVVVCVVDVVCNVVSVVVSVVSNVVSVVVSVVVVVVVVVVVVVDPPVVPPPPD

Sequence (70 aa):
MIEALHIIAGLLATVVIAWIAAWSYVPGERDIWITAVAAMAAVIAMGVNPMRRAWAADKANPAQRVGTAE

Secondary structure (DSSP, 8-state):
-HHHHHHHHHHHHHHHHHHHHHHH-GGGHHHHHHHHHHHHHHHHHHHHHHHHHHHHHHHT-GGGGTTT--

=== Feature glossary ===
A reading guide for the features in this record.

Start from the sequence.

  · Sequence gives the chain of amino acids in standard one-letter code (A=alanine, C=cysteine, …, Y=tyrosine), read N→C. It is the only feature that is directly encoded by the gene; all structural features are derived from the folded form of this sequence.

Fold it, and you get atomic coordinates and the backbone conformation that goes with them.

  · Structure coordinates are given as an mmCIF _atom_site loop: one row per atom with element, residue name, chain id, sequence number, and x/y/z position in Å. Only the four main-chain atoms per residue are included here; side chains are omitted to keep the record compact.

  · Backbone dihedral angles. Every residue except chain termini has a φ (preceding-C → N → Cα → C) and a ψ (N → Cα → C → next-N). They are reported in degrees following the IUPAC sign convention. Secondary structure is essentially a statement about which (φ, ψ) basin each residue occupies.

  · Eight-state secondary structure (DSSP): H is the canonical α-helix, G the tighter 3₁₀-helix, I the wider π-helix; E/B are β-structure, T and S are turns and bends, and '-' is everything else. DSSP derives these from the pattern of main-chain N–H···O=C hydrogen bonds, not from the sequence.

  · SS3 is a coarse helix/strand/coil call (letters a/b/c) made by the P-SEA algorithm from inter-Cα distances and dihedrals. It is less detailed than DSSP but needs only Cα positions.

Summarize the fold with a handful of shape descriptors and a per-residue structural alphabet.

  · Radius of gyration (Rg) is the root-mean-square distance of Cα atoms from their centroid — a single number for overall size and compactness. A globular domain of N residues has Rg ≈ 2.2·N^0.38 Å; an extended or disordered chain has a much larger Rg. The Cα contact count is the number of residue pairs whose Cα atoms are within 8 Å and are more than four positions apart in sequence — a standard proxy for tertiary packing density. The bounding box is the smallest axis-aligned box enclosing all Cα atoms.

  · 3Di is Foldseek's structural alphabet. Each residue is assigned one of twenty discrete states based on how its Cα sits relative to its spatial (not sequential) neighbors. Aligning 3Di strings finds structural homologs roughly as well as full 3D superposition, but orders of magnitude faster.

  · Solvent-accessible surface area (SASA) is the area in Å² traced out by the centre of a 1.4 Å probe sphere (a water molecule) rolled over the protein's van der Waals surface (Shrake–Rupley / Lee–Richards construction). Buried residues have near-zero SASA; fully exposed residues can exceed 200 Å². The total SASA scales roughly with the number of surface residues.

Ask how reliable the model is.

  · For AlphaFold models, the B-factor field carries pLDDT — the model's own estimate of local accuracy on a 0–100 scale. Regions with pLDDT<50 should be treated as essentially unmodeled; they often correspond to intrinsically disordered segments.

  · For experimental (PDB) structures, the B-factor (temperature factor) quantifies the positional spread of each atom in the crystal — a combination of thermal vibration and static disorder — in units of Å². High B-factors mark flexible loops or poorly resolved regions; low B-factors mark the rigid, well-ordered core.

  · Predicted Aligned Error (PAE) is an AlphaFold confidence matrix: entry (i, j) is the expected error in the position of residue j, in ångströms, when the prediction is superimposed on the true structure at residue i. Low PAE within a block of residues means that block is internally rigid and well-predicted; high PAE between two blocks means their relative placement is uncertain even if each block individually is confident.

Place it in context: what it resembles, what it is annotated as, and how it looks.

  · Structural nearest neighbors (via Foldseek easy-search vs the PDB). Reported per hit: target PDB id, E-value, and alignment TM-score. A TM-score above ~0.5 is the conventional threshold for 'same fold'.

  · Functional annotations link the protein to curated databases. InterPro entries identify conserved domains and families by matching the sequence against member-database signatures (Pfam, PROSITE, CDD, …). Gene Ontology (GO) terms describe molecular function, biological process, and cellular component in a controlled vocabulary. CATH places the structure in a hierarchical fold classification (Class/Architecture/Topology/Homologous-superfamily). The organism is the source species.

  · The contact map is a binary N×N matrix image: pixel (i, j) is dark where Cα_i and Cα_j are within 8 Å and |i−j|>4. Because the |i−j|>4 filter removes local helical contacts, off-diagonal stripes parallel to the main diagonal indicate parallel β-sheets; stripes perpendicular to it indicate antiparallel β-sheets. The Ramachandran plot scatters every residue's (φ, ψ) pair against the sterically allowed regions. The PAE heatmap renders the predicted-aligned-error matrix.

  · Six rendered views show the 3D structure from the faces of a cube — i.e. along ±x, ±y, ±z. Rendering representation is drawn randomly per protein from cartoon (secondary-structure ribbons), sticks (backbone bonds), or molecular surface; coloring is either N→C rainbow (blue at the N-terminus through red at the C-terminus) or one color per chain.